Protein AF-A0A3R6IK59-F1 (afdb_monomer_lite)

InterPro domains:
  IPR004291 Transposase IS66, central domain [PF03050] (5-78)
  IPR052344 Transposase-related protein [PTHR33678] (4-98)

Radius of gyration: 20.1 Å; chains: 1; bounding box: 45×28×57 Å

Structure (mmCIF, N/CA/C/O backbone):
data_AF-A0A3R6IK59-F1
#
_entry.id   AF-A0A3R6IK59-F1
#
loop_
_atom_site.group_PDB
_atom_site.id
_atom_site.type_symbol
_atom_site.label_atom_id
_atom_site.label_alt_id
_atom_site.label_comp_id
_atom_site.label_asym_id
_atom_site.label_entity_id
_atom_site.label_seq_id
_atom_site.pdbx_PDB_ins_code
_atom_site.Cartn_x
_atom_site.Cartn_y
_atom_site.Cartn_z
_atom_site.occupancy
_atom_site.B_iso_or_equiv
_atom_site.auth_seq_id
_atom_site.auth_comp_id
_atom_site.auth_asym_id
_atom_site.auth_atom_id
_atom_site.pdbx_PDB_model_num
ATOM 1 N N . MET A 1 1 ? -19.234 -12.867 8.651 1.00 76.81 1 MET A N 1
ATOM 2 C CA . MET A 1 1 ? -17.757 -12.888 8.514 1.00 76.81 1 MET A CA 1
ATOM 3 C C . MET A 1 1 ? -17.139 -11.502 8.691 1.00 76.81 1 MET A C 1
ATOM 5 O O . MET A 1 1 ? -16.509 -11.296 9.715 1.00 76.81 1 MET A O 1
ATOM 9 N N . LEU A 1 2 ? -17.306 -10.539 7.766 1.00 85.44 2 LEU A N 1
ATOM 10 C CA . LEU A 1 2 ? -16.781 -9.169 7.973 1.00 85.44 2 LEU A CA 1
ATOM 11 C C . LEU A 1 2 ? -17.518 -8.399 9.074 1.00 85.44 2 LEU A C 1
ATOM 13 O O . LEU A 1 2 ? -16.908 -7.594 9.772 1.00 85.44 2 LEU A O 1
ATOM 17 N N . GLN A 1 3 ? -18.814 -8.662 9.242 1.00 88.75 3 GLN A N 1
ATOM 18 C CA . GLN A 1 3 ? -19.595 -8.096 10.341 1.00 88.75 3 GLN A CA 1
ATOM 19 C C . GLN A 1 3 ? -19.096 -8.621 11.694 1.00 88.75 3 GLN A C 1
ATOM 21 O O . GLN A 1 3 ? -18.835 -7.841 12.598 1.00 88.75 3 GLN A O 1
ATOM 26 N N . ASP A 1 4 ? -18.856 -9.930 11.787 1.00 92.81 4 ASP A N 1
ATOM 27 C CA . ASP A 1 4 ? -18.339 -10.598 12.988 1.00 92.81 4 ASP A CA 1
ATOM 28 C C . ASP A 1 4 ? -16.932 -10.086 13.361 1.00 92.81 4 ASP A C 1
ATOM 30 O O . ASP A 1 4 ? -16.552 -10.069 14.531 1.00 92.81 4 ASP A O 1
ATOM 34 N N . LEU A 1 5 ? -16.137 -9.679 12.361 1.00 90.81 5 LEU A N 1
ATOM 35 C CA . LEU A 1 5 ? -14.845 -9.028 12.578 1.00 90.81 5 LEU A CA 1
ATOM 36 C C . LEU A 1 5 ? -15.023 -7.626 13.171 1.00 90.81 5 LEU A C 1
ATOM 38 O O . LEU A 1 5 ? -14.333 -7.297 14.132 1.00 90.81 5 LEU A O 1
ATOM 42 N N . LEU A 1 6 ? -15.931 -6.820 12.611 1.00 93.56 6 LEU A N 1
ATOM 43 C CA . LEU A 1 6 ? -16.219 -5.476 13.114 1.00 93.56 6 LEU A CA 1
ATOM 44 C C . LEU A 1 6 ? -16.685 -5.524 14.567 1.00 93.56 6 LEU A C 1
ATOM 46 O O . LEU A 1 6 ? -16.130 -4.828 15.409 1.00 93.56 6 LEU A O 1
ATOM 50 N N . GLU A 1 7 ? -17.633 -6.412 14.858 1.00 94.38 7 GLU A N 1
ATOM 51 C CA . GLU A 1 7 ? -18.193 -6.597 16.195 1.00 94.38 7 GLU A CA 1
ATOM 52 C C . GLU A 1 7 ? -17.097 -6.928 17.220 1.00 94.38 7 GLU A C 1
ATOM 54 O O . GLU A 1 7 ? -17.008 -6.294 18.270 1.00 94.38 7 GLU A O 1
ATOM 59 N N . LYS A 1 8 ? -16.176 -7.840 16.880 1.00 93.88 8 LYS A N 1
ATOM 60 C CA . LYS A 1 8 ? -15.018 -8.151 17.735 1.00 93.88 8 LYS A CA 1
ATOM 61 C C . LYS A 1 8 ? -14.065 -6.973 17.915 1.00 93.88 8 LYS A C 1
ATOM 63 O O . LYS A 1 8 ? -13.504 -6.803 18.996 1.00 93.88 8 LYS A O 1
ATOM 68 N N . LEU A 1 9 ? -13.822 -6.179 16.874 1.00 93.50 9 LEU A N 1
ATOM 69 C CA . LEU A 1 9 ? -12.944 -5.010 16.977 1.00 93.50 9 LEU A CA 1
ATOM 70 C C . LEU A 1 9 ? -13.564 -3.924 17.869 1.00 93.50 9 LEU A C 1
ATOM 72 O O . LEU A 1 9 ? -12.859 -3.344 18.696 1.00 93.50 9 LEU A O 1
ATOM 76 N N . GLU A 1 10 ? -14.871 -3.689 17.759 1.00 93.69 10 GLU A N 1
ATOM 77 C CA . GLU A 1 10 ? -15.618 -2.757 18.612 1.00 93.69 10 GLU A CA 1
ATOM 78 C C . GLU A 1 10 ? -15.675 -3.231 20.071 1.00 93.69 10 GLU A C 1
ATOM 80 O O . GLU A 1 10 ? -15.487 -2.430 20.994 1.00 93.69 10 GLU A O 1
ATOM 85 N N . GLU A 1 11 ? -15.845 -4.539 20.293 1.00 93.88 11 GLU A N 1
ATOM 86 C CA . GLU A 1 11 ? -15.780 -5.158 21.619 1.00 93.88 11 GLU A CA 1
ATOM 87 C C . GLU A 1 11 ? -14.413 -4.908 22.271 1.00 93.88 11 GLU A C 1
ATOM 89 O O . GLU A 1 11 ? -14.333 -4.414 23.399 1.00 93.88 11 GLU A O 1
ATOM 94 N N . ILE A 1 12 ? -13.321 -5.186 21.548 1.00 91.31 12 ILE A N 1
ATOM 95 C CA . ILE A 1 12 ? -11.961 -4.975 22.060 1.00 91.31 12 ILE A CA 1
ATOM 96 C C . ILE A 1 12 ? -11.673 -3.481 22.250 1.00 91.31 12 ILE A C 1
ATOM 98 O O . ILE A 1 12 ? -10.962 -3.119 23.183 1.00 91.31 12 ILE A O 1
ATOM 102 N N . SER A 1 13 ? -12.229 -2.596 21.422 1.00 89.31 13 SER A N 1
ATOM 103 C CA . SER A 1 13 ? -12.075 -1.145 21.590 1.00 89.31 13 SER A CA 1
ATOM 104 C C . SER A 1 13 ? -12.799 -0.615 22.837 1.00 89.31 13 SER A C 1
ATOM 106 O O . SER A 1 13 ? -12.299 0.289 23.505 1.00 89.31 13 SER A O 1
ATOM 108 N N . SER A 1 14 ? -13.935 -1.217 23.198 1.00 88.69 14 SER A N 1
ATOM 109 C CA . SER A 1 14 ? -14.777 -0.813 24.337 1.00 88.69 14 SER A CA 1
ATOM 110 C C . SER A 1 14 ? -14.273 -1.311 25.700 1.00 88.69 14 SER A C 1
ATOM 112 O O . SER A 1 14 ? -14.811 -0.951 26.754 1.00 88.69 14 SER A O 1
ATOM 114 N N . ARG A 1 15 ? -13.230 -2.143 25.705 1.00 89.38 15 ARG A N 1
ATOM 115 C CA . ARG A 1 15 ? -12.596 -2.684 26.908 1.00 89.38 15 ARG A CA 1
ATOM 116 C C . ARG A 1 15 ? -11.913 -1.591 27.731 1.00 89.38 15 ARG A C 1
ATOM 118 O O . ARG A 1 15 ? -10.948 -0.965 27.303 1.00 89.38 15 ARG A O 1
ATOM 125 N N . LYS A 1 16 ? -12.380 -1.406 28.968 1.00 83.62 16 LYS A N 1
ATOM 126 C CA . LYS A 1 16 ? -11.866 -0.388 29.906 1.00 83.62 16 LYS A CA 1
ATOM 127 C C . LYS A 1 16 ? -10.498 -0.726 30.506 1.00 83.62 16 LYS A C 1
ATOM 129 O O . LYS A 1 16 ? -9.874 0.139 31.112 1.00 83.62 16 LYS A O 1
ATOM 134 N N . ASP A 1 17 ? -10.048 -1.970 30.372 1.00 88.94 17 ASP A N 1
ATOM 135 C CA . ASP A 1 17 ? -8.755 -2.446 30.867 1.00 88.94 17 ASP A CA 1
ATOM 136 C C . ASP A 1 17 ? -7.593 -2.151 29.904 1.00 88.94 17 ASP A C 1
ATOM 138 O O . ASP A 1 17 ? -6.427 -2.289 30.278 1.00 88.94 17 ASP A O 1
ATOM 142 N N . LEU A 1 18 ? -7.885 -1.705 28.678 1.00 84.94 18 LEU A N 1
ATOM 143 C CA . LEU A 1 18 ? -6.867 -1.369 27.692 1.00 84.94 18 LEU A CA 1
ATOM 144 C C . LEU A 1 18 ? -6.450 0.095 27.798 1.00 84.94 18 LEU A C 1
ATOM 146 O O . LEU A 1 18 ? -7.221 1.025 27.575 1.00 84.94 18 LEU A O 1
ATOM 150 N N . LEU A 1 19 ? -5.164 0.299 28.077 1.00 85.75 19 LEU A N 1
ATOM 151 C CA . LEU A 1 19 ? -4.552 1.616 27.972 1.00 85.75 19 LEU A CA 1
ATOM 152 C C . LEU A 1 19 ? -4.565 2.064 26.497 1.00 85.75 19 LEU A C 1
ATOM 154 O O . LEU A 1 19 ? -4.163 1.277 25.632 1.00 85.75 19 LEU A O 1
ATOM 158 N N . PRO A 1 20 ? -4.906 3.331 26.190 1.00 78.12 20 PRO A N 1
ATOM 159 C CA . PRO A 1 20 ? -4.959 3.840 24.812 1.00 78.12 20 PRO A CA 1
ATOM 160 C C . PRO A 1 20 ? -3.642 3.710 24.033 1.00 78.12 20 PRO A C 1
ATOM 162 O O . PRO A 1 20 ? -3.635 3.647 22.809 1.00 78.12 20 PRO A O 1
ATOM 165 N N . LYS A 1 21 ? -2.507 3.668 24.740 1.00 85.50 21 LYS A N 1
ATOM 166 C CA . LYS A 1 21 ? -1.167 3.495 24.155 1.00 85.50 21 LYS A CA 1
ATOM 167 C C . LYS A 1 21 ? -0.688 2.040 24.125 1.00 85.50 21 LYS A C 1
ATOM 169 O O . LYS A 1 21 ? 0.469 1.798 23.795 1.00 85.50 21 LYS A O 1
ATOM 174 N N . SER A 1 22 ? -1.528 1.081 24.507 1.00 92.06 22 SER A N 1
ATOM 175 C CA . SER A 1 22 ? -1.184 -0.333 24.367 1.00 92.06 22 SER A CA 1
ATOM 176 C C . SER A 1 22 ? -1.093 -0.711 22.888 1.00 92.06 22 S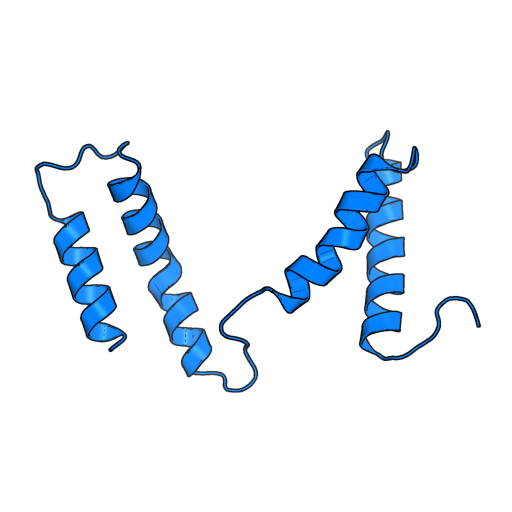ER A C 1
ATOM 178 O O . SER A 1 22 ? -1.806 -0.165 22.045 1.00 92.06 22 SER A O 1
ATOM 180 N N . THR A 1 23 ? -0.224 -1.670 22.572 1.00 92.81 23 THR A N 1
ATOM 181 C CA . THR A 1 23 ? -0.058 -2.189 21.207 1.00 92.81 23 THR A CA 1
ATOM 182 C C . THR A 1 23 ? -1.368 -2.741 20.649 1.00 92.81 23 THR A C 1
ATOM 184 O O . THR A 1 23 ? -1.678 -2.518 19.483 1.00 92.81 23 THR A O 1
ATOM 187 N N . LEU A 1 24 ? -2.173 -3.402 21.491 1.00 92.06 24 LEU A N 1
ATOM 188 C CA . LEU A 1 24 ? -3.478 -3.925 21.098 1.00 92.06 24 LEU A CA 1
ATOM 189 C C . LEU A 1 24 ? -4.477 -2.803 20.786 1.00 92.06 24 LEU A C 1
ATOM 191 O O . LEU A 1 24 ? -5.123 -2.858 19.745 1.00 92.06 24 LEU A O 1
ATOM 195 N N . ALA A 1 25 ? -4.578 -1.773 21.635 1.00 91.12 25 ALA A N 1
ATOM 196 C CA . ALA A 1 25 ? -5.477 -0.644 21.381 1.00 91.12 25 ALA A CA 1
ATOM 197 C C . ALA A 1 25 ? -5.111 0.098 20.085 1.00 91.12 25 ALA A C 1
ATOM 199 O O . ALA A 1 25 ? -5.994 0.465 19.315 1.00 91.12 25 ALA A O 1
ATOM 200 N N . GLN A 1 26 ? -3.813 0.261 19.807 1.00 93.00 26 GLN A N 1
ATOM 201 C CA . GLN A 1 26 ? -3.337 0.852 18.554 1.00 93.00 26 GLN A CA 1
ATOM 202 C C . GLN A 1 26 ? -3.672 -0.018 17.339 1.00 93.00 26 GLN A C 1
ATOM 204 O O . GLN A 1 26 ? -4.158 0.504 16.339 1.00 93.00 26 GLN A O 1
ATOM 209 N N . ALA A 1 27 ? -3.452 -1.333 17.425 1.00 93.38 27 ALA A N 1
ATOM 210 C CA . ALA A 1 27 ? -3.761 -2.260 16.339 1.00 93.38 27 ALA A CA 1
ATOM 211 C C . ALA A 1 27 ? -5.266 -2.310 16.032 1.00 93.38 27 ALA A C 1
ATOM 213 O O . ALA A 1 27 ? -5.657 -2.278 14.868 1.00 93.38 27 ALA A O 1
ATOM 214 N N . VAL A 1 28 ? -6.111 -2.336 17.066 1.00 94.00 28 VAL A N 1
ATOM 215 C CA . VAL A 1 28 ? -7.574 -2.314 16.919 1.00 94.00 28 VAL A CA 1
ATOM 216 C C . VAL A 1 28 ? -8.046 -0.982 16.355 1.00 94.00 28 VAL A C 1
ATOM 218 O O . VAL A 1 28 ? -8.832 -0.972 15.414 1.00 94.00 28 VAL A O 1
ATOM 221 N N . GLY A 1 29 ? -7.531 0.139 16.868 1.00 93.38 29 GLY A N 1
ATOM 222 C CA . GLY A 1 29 ? -7.847 1.461 16.328 1.00 93.38 29 GLY A CA 1
ATOM 223 C C . GLY A 1 29 ? -7.457 1.593 14.854 1.00 93.38 29 GLY A C 1
ATOM 224 O O . GLY A 1 29 ? -8.232 2.108 14.056 1.00 93.38 29 GLY A O 1
ATOM 225 N N . TYR A 1 30 ? -6.292 1.066 14.472 1.00 93.69 30 TYR A N 1
ATOM 226 C CA . TYR A 1 30 ? -5.868 1.011 13.075 1.00 93.69 30 TYR A CA 1
ATOM 227 C C . TYR A 1 30 ? -6.817 0.157 12.219 1.00 93.69 30 TYR A C 1
ATOM 229 O O . TYR A 1 30 ? -7.295 0.625 11.191 1.00 93.69 30 TYR A O 1
ATOM 237 N N . ALA A 1 31 ? -7.153 -1.055 12.668 1.00 93.44 31 ALA A N 1
ATOM 238 C CA . ALA A 1 31 ? -8.058 -1.946 11.943 1.00 93.44 31 ALA A CA 1
ATOM 239 C C . ALA A 1 31 ? -9.471 -1.356 11.770 1.00 93.44 31 ALA A C 1
ATOM 241 O O . ALA A 1 31 ? -10.066 -1.511 10.707 1.00 93.44 31 ALA A O 1
ATOM 242 N N . LEU A 1 32 ? -9.993 -0.657 12.785 1.00 94.69 32 LEU A N 1
ATOM 243 C CA . LEU A 1 32 ? -11.284 0.036 12.713 1.00 94.69 32 LEU A CA 1
ATOM 244 C C . LEU A 1 32 ? -11.260 1.183 11.696 1.00 94.69 32 LEU A C 1
ATOM 246 O O . LEU A 1 32 ? -12.191 1.313 10.905 1.00 94.69 32 LEU A O 1
ATOM 250 N N . ASN A 1 33 ? -10.186 1.978 11.671 1.00 95.12 33 ASN A N 1
ATOM 251 C CA . ASN A 1 33 ? -10.031 3.060 10.695 1.00 95.12 33 ASN A CA 1
ATOM 252 C C . ASN A 1 33 ? -9.986 2.535 9.248 1.00 95.12 33 ASN A C 1
ATOM 254 O O . ASN A 1 33 ? -10.530 3.168 8.346 1.00 95.12 33 ASN A O 1
ATOM 258 N N . GLU A 1 34 ? -9.382 1.364 9.034 1.00 92.56 34 GLU A N 1
ATOM 259 C CA . GLU A 1 34 ? -9.250 0.726 7.716 1.00 92.56 34 GLU A CA 1
ATOM 260 C C . GLU A 1 34 ? -10.437 -0.177 7.337 1.00 92.56 34 GLU A C 1
ATOM 262 O O . GLU A 1 34 ? -10.472 -0.730 6.237 1.00 92.56 34 GLU A O 1
ATOM 267 N N . TYR A 1 35 ? -11.446 -0.334 8.201 1.00 92.81 35 TYR A N 1
ATOM 268 C CA . TYR A 1 35 ? -12.542 -1.284 7.975 1.00 92.81 35 TYR A CA 1
ATOM 269 C C . TYR A 1 35 ? -13.282 -1.054 6.647 1.00 92.81 35 TYR A C 1
ATOM 271 O O . TYR A 1 35 ? -13.620 -2.006 5.940 1.00 92.81 35 TYR A O 1
ATOM 279 N N . ASN A 1 36 ? -13.485 0.212 6.269 1.00 90.19 36 ASN A N 1
ATOM 280 C CA . ASN A 1 36 ? -14.107 0.561 4.991 1.00 90.19 36 ASN A CA 1
ATOM 281 C C . ASN A 1 36 ? -13.259 0.100 3.798 1.00 90.19 36 ASN A C 1
ATOM 283 O O . ASN A 1 36 ? -13.805 -0.481 2.862 1.00 90.19 36 ASN A O 1
ATOM 287 N N . ALA A 1 37 ? -11.935 0.283 3.861 1.00 88.06 37 ALA A N 1
ATOM 288 C CA . ALA A 1 37 ? -11.018 -0.174 2.821 1.00 88.06 37 ALA A CA 1
ATOM 289 C C . ALA A 1 37 ? -11.031 -1.705 2.702 1.00 88.06 37 ALA A C 1
ATOM 291 O O . ALA A 1 37 ? -11.082 -2.237 1.595 1.00 88.06 37 ALA A O 1
ATOM 292 N N . ILE A 1 38 ? -11.079 -2.421 3.832 1.00 88.31 38 ILE A N 1
ATOM 293 C CA . ILE A 1 38 ? -11.215 -3.886 3.852 1.00 88.31 38 ILE A CA 1
ATOM 294 C C . ILE A 1 38 ? -12.522 -4.319 3.176 1.00 88.31 38 ILE A C 1
ATOM 296 O O . ILE A 1 38 ? -12.523 -5.247 2.368 1.00 88.31 38 ILE A O 1
ATOM 300 N N . CYS A 1 39 ? -13.636 -3.644 3.468 1.00 89.69 39 CYS A N 1
ATOM 301 C CA . CYS A 1 39 ? -14.920 -3.935 2.831 1.00 89.69 39 CYS A CA 1
ATO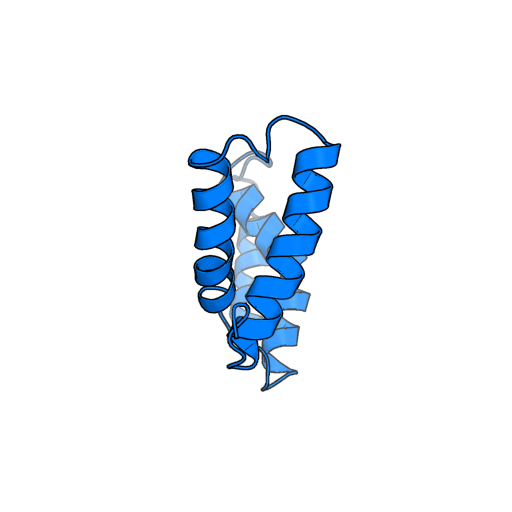M 302 C C . CYS A 1 39 ? -14.890 -3.672 1.319 1.00 89.69 39 CYS A C 1
ATOM 304 O O . CYS A 1 39 ? -15.492 -4.430 0.555 1.00 89.69 39 CYS A O 1
ATOM 306 N N . ASP A 1 40 ? -14.192 -2.625 0.877 1.00 87.88 40 ASP A N 1
ATOM 307 C CA . ASP A 1 40 ? -14.084 -2.254 -0.535 1.00 87.88 40 ASP A CA 1
ATOM 308 C C . ASP A 1 40 ? -13.352 -3.306 -1.378 1.00 87.88 40 ASP A C 1
ATOM 310 O O . ASP A 1 40 ? -13.707 -3.483 -2.546 1.00 87.88 40 ASP A O 1
ATOM 314 N N . ILE A 1 41 ? -12.425 -4.075 -0.791 1.00 86.12 41 ILE A N 1
ATOM 315 C CA . ILE A 1 41 ? -11.759 -5.197 -1.480 1.00 86.12 41 ILE A CA 1
ATOM 316 C C . ILE A 1 41 ? -12.794 -6.195 -2.011 1.00 86.12 41 ILE A C 1
ATOM 318 O O . ILE A 1 41 ? -12.696 -6.667 -3.138 1.00 86.12 41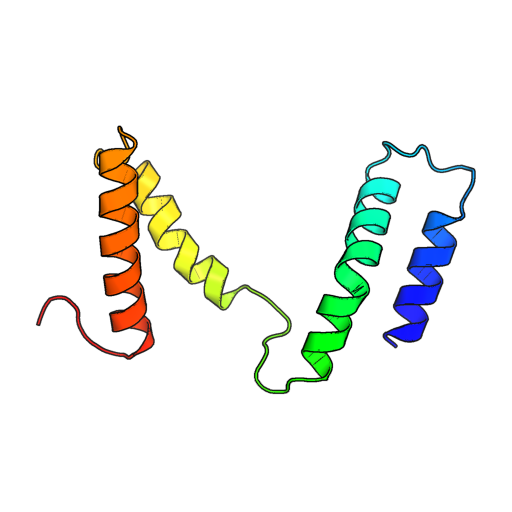 ILE A O 1
ATOM 322 N N . PHE A 1 42 ? -13.841 -6.478 -1.237 1.00 87.19 42 PHE A N 1
ATOM 323 C CA . PHE A 1 42 ? -14.880 -7.428 -1.641 1.00 87.19 42 PHE A CA 1
ATOM 324 C C . PHE A 1 42 ? -15.929 -6.820 -2.576 1.00 87.19 42 PHE A C 1
ATOM 326 O O . PHE A 1 42 ? -16.689 -7.557 -3.202 1.00 87.19 42 PHE A O 1
ATOM 333 N N . LYS A 1 43 ? -15.972 -5.488 -2.710 1.00 88.00 43 LYS A N 1
ATOM 334 C CA . LYS A 1 43 ? -16.820 -4.809 -3.705 1.00 88.00 43 LYS A CA 1
ATOM 335 C C . LYS A 1 43 ? -16.211 -4.864 -5.106 1.00 88.00 43 LYS A C 1
ATOM 337 O O . LYS A 1 43 ? -16.934 -4.730 -6.091 1.00 88.00 43 LYS A O 1
ATOM 342 N N . ARG A 1 44 ? -14.890 -5.044 -5.200 1.00 80.25 44 ARG A N 1
ATOM 343 C CA . ARG A 1 44 ? -14.109 -4.977 -6.436 1.00 80.25 44 ARG A CA 1
ATOM 344 C C . ARG A 1 44 ? -13.324 -6.271 -6.656 1.00 80.25 44 ARG A C 1
ATOM 346 O O . ARG A 1 44 ? -12.270 -6.476 -6.070 1.00 80.25 44 ARG A O 1
ATOM 353 N N . GLY A 1 45 ? -13.818 -7.138 -7.542 1.00 79.62 45 GLY A N 1
ATOM 354 C CA . GLY A 1 45 ? -13.213 -8.455 -7.812 1.00 79.62 45 GLY A CA 1
ATOM 355 C C . GLY A 1 45 ? -11.834 -8.431 -8.490 1.00 79.62 45 GLY A C 1
ATOM 356 O O . GLY A 1 45 ? -11.233 -9.482 -8.682 1.00 79.62 45 GLY A O 1
ATOM 357 N N . ASP A 1 46 ? -11.335 -7.253 -8.862 1.00 83.38 46 ASP A N 1
ATOM 358 C CA . ASP A 1 46 ? -10.006 -7.019 -9.429 1.00 83.38 46 ASP A CA 1
ATOM 359 C C . ASP A 1 46 ? -8.945 -6.661 -8.371 1.00 83.38 46 ASP A C 1
ATOM 361 O O . ASP A 1 46 ? -7.770 -6.509 -8.705 1.00 83.38 46 ASP A O 1
ATOM 365 N N . THR A 1 47 ? -9.334 -6.532 -7.099 1.00 81.81 47 THR A N 1
ATOM 366 C CA . THR A 1 47 ? -8.421 -6.156 -6.012 1.00 81.81 47 THR A CA 1
ATOM 367 C C . THR A 1 47 ? -7.897 -7.400 -5.292 1.00 81.81 47 THR A C 1
ATOM 369 O O . THR A 1 47 ? -8.667 -8.257 -4.864 1.00 81.81 47 THR A O 1
ATOM 372 N N . ALA A 1 48 ? -6.575 -7.507 -5.142 1.00 83.38 48 ALA A N 1
ATOM 373 C CA . ALA A 1 48 ? -5.962 -8.572 -4.351 1.00 83.38 48 ALA A CA 1
ATOM 374 C C . ALA A 1 48 ? -6.203 -8.354 -2.844 1.00 83.38 48 ALA A C 1
ATOM 376 O O . ALA A 1 48 ? -6.210 -7.219 -2.371 1.00 83.38 48 ALA A O 1
ATOM 377 N N . LEU A 1 49 ? -6.365 -9.446 -2.087 1.00 85.62 49 LEU A N 1
ATOM 378 C CA . LEU A 1 49 ? -6.524 -9.406 -0.622 1.00 85.62 49 LEU A CA 1
ATOM 379 C C . LEU A 1 49 ? -5.234 -9.012 0.108 1.00 85.62 49 LEU A C 1
ATOM 381 O O . LEU A 1 49 ? -5.280 -8.552 1.245 1.00 85.62 49 LEU A O 1
ATOM 385 N N . ASP A 1 50 ? -4.090 -9.222 -0.536 1.00 86.81 50 ASP A N 1
ATOM 386 C CA . ASP A 1 50 ? -2.772 -8.929 -0.005 1.00 86.81 50 ASP A CA 1
ATOM 387 C C . ASP A 1 50 ? -1.987 -8.010 -0.946 1.00 86.81 50 ASP A C 1
ATOM 389 O O . ASP A 1 50 ? -2.269 -7.878 -2.138 1.00 86.81 50 ASP A O 1
ATOM 393 N N . ASN A 1 51 ? -0.962 -7.375 -0.393 1.00 88.56 51 ASN A N 1
ATOM 394 C CA . ASN A 1 51 ? -0.069 -6.479 -1.110 1.00 88.56 51 ASN A CA 1
ATOM 395 C C . ASN A 1 51 ? 1.257 -7.161 -1.511 1.00 88.56 51 ASN A C 1
ATOM 397 O O . ASN A 1 51 ? 2.167 -6.462 -1.964 1.00 88.56 51 ASN A O 1
ATOM 401 N N . ASN A 1 52 ? 1.394 -8.494 -1.397 1.00 90.75 52 ASN A N 1
ATOM 402 C CA . ASN A 1 52 ? 2.679 -9.192 -1.573 1.00 90.75 52 ASN A CA 1
ATOM 403 C C . ASN A 1 52 ? 3.302 -8.913 -2.942 1.00 90.75 52 ASN A C 1
ATOM 405 O O . ASN A 1 52 ? 4.522 -8.791 -3.077 1.00 90.75 52 ASN A O 1
ATOM 409 N N . TYR A 1 53 ? 2.463 -8.811 -3.975 1.00 89.12 53 TYR A N 1
ATOM 410 C CA . TYR A 1 53 ? 2.902 -8.483 -5.326 1.00 89.12 53 TYR A CA 1
ATOM 411 C C . TYR A 1 53 ? 3.631 -7.133 -5.375 1.00 89.12 53 TYR A C 1
ATOM 413 O O . TYR A 1 53 ? 4.744 -7.034 -5.901 1.00 89.12 53 TYR A O 1
ATOM 421 N N . ILE A 1 54 ? 3.036 -6.108 -4.763 1.00 89.06 54 ILE A N 1
ATOM 422 C CA . ILE A 1 54 ? 3.595 -4.757 -4.693 1.00 89.06 54 ILE A CA 1
ATOM 423 C C . ILE A 1 54 ? 4.814 -4.718 -3.770 1.00 89.06 54 ILE A C 1
ATOM 425 O O . ILE A 1 54 ? 5.822 -4.109 -4.127 1.00 89.06 54 ILE A O 1
ATOM 429 N N . GLU A 1 55 ? 4.793 -5.410 -2.630 1.00 91.94 55 GLU A N 1
ATOM 430 C CA . GLU A 1 55 ? 5.948 -5.487 -1.726 1.00 91.94 55 GLU A CA 1
ATOM 431 C C . GLU A 1 55 ? 7.164 -6.136 -2.397 1.00 91.94 55 GLU A C 1
ATOM 433 O O . GLU A 1 55 ? 8.296 -5.653 -2.278 1.00 91.94 55 GLU A O 1
ATOM 438 N N . ARG A 1 56 ? 6.939 -7.192 -3.188 1.00 91.56 56 ARG A N 1
ATOM 439 C CA . ARG A 1 56 ? 7.990 -7.841 -3.980 1.00 91.56 56 ARG A CA 1
ATOM 440 C C . ARG A 1 56 ? 8.603 -6.885 -5.002 1.00 91.56 56 ARG A C 1
ATOM 442 O O . ARG A 1 56 ? 9.810 -6.945 -5.236 1.00 91.56 56 ARG A O 1
ATOM 449 N N . ILE A 1 57 ? 7.803 -6.001 -5.593 1.00 90.62 57 ILE A N 1
ATOM 450 C CA . ILE A 1 57 ? 8.280 -4.947 -6.494 1.00 90.62 57 ILE A CA 1
ATOM 451 C C . ILE A 1 57 ? 9.047 -3.870 -5.711 1.00 90.62 57 ILE A C 1
ATOM 453 O O . ILE A 1 57 ? 10.146 -3.479 -6.108 1.00 90.62 57 ILE A O 1
ATOM 457 N N . GLN A 1 58 ? 8.538 -3.438 -4.558 1.00 90.38 58 GLN A N 1
ATOM 458 C CA . GLN A 1 58 ? 9.206 -2.444 -3.713 1.00 90.38 58 GLN A CA 1
ATOM 459 C C . GLN A 1 58 ? 10.556 -2.915 -3.163 1.00 90.38 58 GLN A C 1
ATOM 461 O O . GLN A 1 58 ? 11.466 -2.113 -2.920 1.00 90.38 58 GLN A O 1
ATOM 466 N N . ARG A 1 59 ? 10.748 -4.230 -3.030 1.00 90.62 59 ARG A N 1
ATOM 467 C CA . ARG A 1 59 ? 12.038 -4.806 -2.644 1.00 90.62 59 ARG A CA 1
ATOM 468 C C . ARG A 1 59 ? 13.181 -4.349 -3.558 1.00 90.62 59 ARG A C 1
ATOM 470 O O . ARG A 1 59 ? 14.280 -4.123 -3.057 1.00 90.62 59 ARG A O 1
ATOM 477 N N . TYR A 1 60 ? 12.942 -4.164 -4.859 1.00 86.69 60 TYR A N 1
ATOM 478 C CA . TYR A 1 60 ? 13.973 -3.695 -5.796 1.00 86.69 60 TYR A CA 1
ATOM 479 C C . TYR A 1 60 ? 14.434 -2.270 -5.481 1.00 86.69 60 TYR A C 1
ATOM 481 O O . TYR A 1 60 ? 15.636 -2.011 -5.434 1.00 86.69 60 TYR A O 1
ATOM 489 N N . ILE A 1 61 ? 13.497 -1.369 -5.184 1.00 88.44 61 ILE A N 1
ATOM 490 C CA . ILE A 1 61 ? 13.802 0.017 -4.803 1.00 88.44 61 ILE A CA 1
ATOM 491 C C . ILE A 1 61 ? 14.544 0.037 -3.464 1.00 88.44 61 ILE A C 1
ATOM 493 O O . ILE A 1 61 ? 15.568 0.704 -3.329 1.00 88.44 61 ILE A O 1
ATOM 497 N N . SER A 1 62 ? 14.080 -0.751 -2.490 1.00 89.94 62 SER A N 1
ATOM 498 C CA . SER A 1 62 ? 14.725 -0.860 -1.175 1.00 89.94 62 SER A CA 1
ATOM 499 C C . SER A 1 62 ? 16.171 -1.359 -1.272 1.00 89.94 62 SER A C 1
ATOM 501 O O . SER A 1 62 ? 17.060 -0.810 -0.618 1.00 89.94 62 SER A O 1
ATOM 503 N N . LEU A 1 63 ? 16.426 -2.368 -2.113 1.00 89.56 63 LEU A N 1
ATOM 504 C CA . LEU A 1 63 ? 17.774 -2.869 -2.385 1.00 89.56 63 LEU A CA 1
ATOM 505 C C . LEU A 1 63 ? 18.623 -1.834 -3.124 1.00 89.56 63 LEU A C 1
ATOM 507 O O . LEU A 1 63 ? 19.770 -1.606 -2.744 1.00 89.56 63 LEU A O 1
ATOM 511 N N . SER A 1 64 ? 18.066 -1.169 -4.136 1.00 86.69 64 SER A N 1
ATOM 512 C CA . SER A 1 64 ? 18.789 -0.136 -4.872 1.00 86.69 64 SER A CA 1
ATOM 513 C C . SER A 1 64 ? 19.181 1.037 -3.989 1.00 86.69 64 SER A C 1
ATOM 515 O O . SER A 1 64 ? 20.281 1.548 -4.151 1.00 86.69 64 SER A O 1
ATOM 517 N N . ARG A 1 65 ? 18.320 1.450 -3.055 1.00 87.19 65 ARG A N 1
ATOM 518 C CA . ARG A 1 65 ? 18.628 2.522 -2.105 1.00 87.19 65 ARG A CA 1
ATOM 519 C C . ARG A 1 65 ? 19.832 2.180 -1.232 1.00 87.19 65 ARG A C 1
ATOM 521 O O . ARG A 1 65 ? 20.612 3.061 -0.901 1.00 87.19 65 ARG A O 1
ATOM 528 N N . ARG A 1 66 ? 19.985 0.906 -0.864 1.00 87.00 66 ARG A N 1
ATOM 529 C CA . ARG A 1 66 ? 21.121 0.426 -0.067 1.00 87.00 66 ARG A CA 1
ATOM 530 C C . ARG A 1 66 ? 22.397 0.252 -0.897 1.00 87.00 66 ARG A C 1
ATOM 532 O O . ARG A 1 66 ? 23.479 0.505 -0.386 1.00 87.00 66 ARG A O 1
ATOM 539 N N . ASN A 1 67 ? 22.271 -0.198 -2.143 1.00 85.94 67 ASN A N 1
ATOM 540 C CA . ASN A 1 67 ? 23.404 -0.600 -2.984 1.00 85.94 67 ASN A CA 1
ATOM 541 C C . ASN A 1 67 ? 23.861 0.487 -3.969 1.00 85.94 67 ASN A C 1
ATOM 543 O O . ASN A 1 67 ? 24.733 0.233 -4.797 1.00 85.94 67 ASN A O 1
ATOM 547 N N . SER A 1 68 ? 23.262 1.676 -3.926 1.00 80.06 68 SER A N 1
ATOM 548 C CA . SER A 1 68 ? 23.551 2.755 -4.862 1.00 80.06 68 SER A CA 1
ATOM 549 C C . SER A 1 68 ? 23.758 4.086 -4.155 1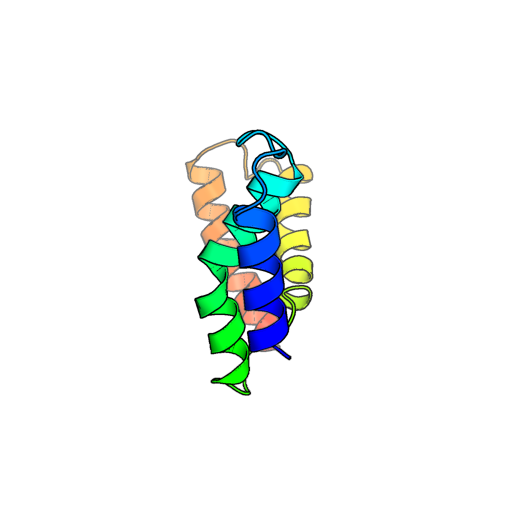.00 80.06 68 SER A C 1
ATOM 551 O O . SER A 1 68 ? 23.001 4.458 -3.263 1.00 80.06 68 SER A O 1
ATOM 553 N N . MET A 1 69 ? 24.729 4.854 -4.647 1.00 80.75 69 MET A N 1
ATOM 554 C CA . MET A 1 69 ? 24.987 6.228 -4.213 1.00 80.75 69 MET A CA 1
ATOM 555 C C . MET A 1 69 ? 23.996 7.242 -4.819 1.00 80.75 69 MET A C 1
ATOM 557 O O . MET A 1 69 ? 24.018 8.412 -4.447 1.00 80.75 69 MET A O 1
ATOM 561 N N . PHE A 1 70 ? 23.101 6.822 -5.728 1.00 74.94 70 PHE A N 1
ATOM 562 C CA . PHE A 1 70 ? 22.150 7.718 -6.407 1.00 74.94 70 PHE A CA 1
ATOM 563 C C . PHE A 1 70 ? 21.070 8.309 -5.482 1.00 74.94 70 PHE A C 1
ATOM 565 O O . PHE A 1 70 ? 20.402 9.265 -5.864 1.00 74.94 70 PHE A O 1
ATOM 572 N N . PHE A 1 71 ? 20.917 7.793 -4.258 1.00 80.94 71 PHE A N 1
ATOM 573 C CA . PHE A 1 71 ? 19.917 8.250 -3.281 1.00 80.94 71 PHE A CA 1
ATOM 574 C C . PHE A 1 71 ? 20.486 9.200 -2.211 1.00 80.94 71 PHE A C 1
ATOM 576 O O . PHE A 1 71 ? 19.849 9.416 -1.184 1.00 80.94 71 PHE A O 1
ATOM 583 N N . GLY A 1 72 ? 21.685 9.757 -2.425 1.00 83.00 72 GLY A N 1
ATOM 584 C CA . GLY A 1 72 ? 22.371 10.613 -1.448 1.00 83.00 72 GLY A CA 1
ATOM 585 C C . GLY A 1 72 ? 21.843 12.050 -1.326 1.00 83.00 72 GLY A C 1
ATOM 586 O O . GLY A 1 72 ? 22.215 12.747 -0.388 1.00 83.00 72 GLY A O 1
ATOM 587 N N . SER A 1 73 ? 20.984 12.505 -2.243 1.00 90.00 73 SER A N 1
ATOM 588 C CA . SER A 1 73 ? 20.350 13.830 -2.194 1.00 90.00 73 SER A CA 1
ATOM 589 C C . SER A 1 73 ? 18.864 13.751 -2.542 1.00 90.00 73 SER A C 1
ATOM 591 O O . SER A 1 73 ? 18.404 12.775 -3.140 1.00 90.00 73 SER A O 1
ATOM 593 N N . HIS A 1 74 ? 18.106 14.795 -2.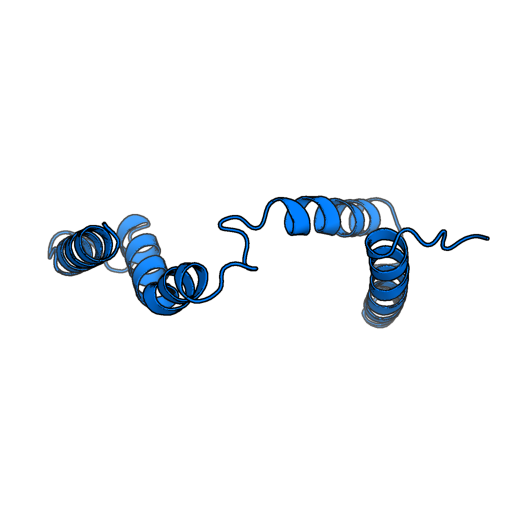198 1.00 90.75 74 HIS A N 1
ATOM 594 C CA . HIS A 1 74 ? 16.689 14.887 -2.559 1.00 90.75 74 HIS A CA 1
ATOM 595 C C . HIS A 1 74 ? 16.482 14.849 -4.083 1.00 90.75 74 HIS A C 1
ATOM 597 O O . HIS A 1 74 ? 15.599 14.150 -4.576 1.00 90.75 74 HIS A O 1
ATOM 603 N N . GLU A 1 75 ? 17.345 15.526 -4.847 1.00 92.25 75 GLU A N 1
ATOM 604 C CA . GLU A 1 75 ? 17.287 15.507 -6.313 1.00 92.25 75 GLU A CA 1
ATOM 605 C C . GLU A 1 75 ? 17.621 14.121 -6.875 1.00 92.25 75 GLU A C 1
ATOM 607 O O . GLU A 1 75 ? 16.967 13.663 -7.813 1.00 92.25 75 GLU A O 1
ATOM 612 N N . GLY A 1 76 ? 18.598 13.425 -6.283 1.00 89.44 76 GLY A N 1
ATOM 613 C CA . GLY A 1 76 ? 18.930 12.045 -6.632 1.00 89.44 76 GLY A CA 1
ATOM 614 C C . GLY A 1 76 ? 17.760 11.093 -6.380 1.00 89.44 76 GLY A C 1
ATOM 615 O O . GLY A 1 76 ? 17.399 10.309 -7.258 1.00 89.44 76 GLY A O 1
ATOM 616 N N . ALA A 1 77 ? 17.090 11.233 -5.233 1.00 88.56 77 ALA A N 1
ATOM 617 C CA . ALA A 1 77 ? 15.889 10.469 -4.907 1.00 88.56 77 ALA A CA 1
ATOM 618 C C . ALA A 1 77 ? 14.734 10.745 -5.887 1.00 88.56 77 ALA A C 1
ATOM 620 O O . ALA A 1 77 ? 14.075 9.804 -6.325 1.00 88.56 77 ALA A O 1
ATOM 621 N N . SER A 1 78 ? 14.522 12.006 -6.279 1.00 91.31 78 SER A N 1
ATOM 622 C CA . SER A 1 78 ? 13.499 12.387 -7.264 1.00 91.31 78 SER A CA 1
ATOM 623 C C . SER A 1 78 ? 13.764 11.759 -8.639 1.00 91.31 78 SER A C 1
ATOM 625 O O . SER A 1 78 ? 12.888 11.118 -9.223 1.00 91.31 78 SER A O 1
ATOM 627 N N . ARG A 1 79 ? 15.010 11.828 -9.127 1.00 90.75 79 ARG A N 1
ATOM 628 C CA . ARG A 1 79 ? 15.416 11.176 -10.386 1.00 90.75 79 ARG A CA 1
ATOM 629 C C . ARG A 1 79 ? 15.261 9.659 -10.319 1.00 90.75 79 ARG A C 1
ATOM 631 O O . ARG A 1 79 ? 14.771 9.049 -11.267 1.00 90.75 79 ARG A O 1
ATOM 638 N N . ALA A 1 80 ? 15.641 9.052 -9.197 1.00 88.94 80 ALA A N 1
ATOM 639 C CA . ALA A 1 80 ? 15.474 7.623 -8.987 1.00 88.94 80 ALA A CA 1
ATOM 640 C C . ALA A 1 80 ? 13.992 7.218 -8.980 1.00 88.94 80 ALA A C 1
ATOM 642 O O . ALA A 1 80 ? 13.648 6.200 -9.573 1.00 88.94 80 ALA A O 1
ATOM 643 N N . ALA A 1 81 ? 13.106 8.017 -8.377 1.00 90.12 81 ALA A N 1
ATOM 644 C CA . ALA A 1 81 ? 11.668 7.760 -8.393 1.00 90.12 81 ALA A CA 1
ATOM 645 C C . ALA A 1 81 ? 11.106 7.739 -9.824 1.00 90.12 81 ALA A C 1
ATOM 647 O O . ALA A 1 81 ? 10.342 6.834 -10.162 1.00 90.12 81 ALA A O 1
ATOM 648 N N . ILE A 1 82 ? 11.535 8.669 -10.685 1.00 92.12 82 ILE A N 1
ATOM 649 C CA . ILE A 1 82 ? 11.153 8.694 -12.106 1.00 92.12 82 ILE A CA 1
ATOM 650 C C . ILE A 1 82 ? 11.662 7.436 -12.823 1.00 92.12 82 ILE A C 1
ATOM 652 O O . ILE A 1 82 ? 10.878 6.725 -13.452 1.00 92.12 82 ILE A O 1
ATOM 656 N N . LEU A 1 83 ? 12.955 7.124 -12.682 1.00 91.00 83 LEU A N 1
ATOM 657 C CA . LEU A 1 83 ? 13.575 5.965 -13.328 1.00 91.00 83 LEU A CA 1
ATOM 658 C C . LEU A 1 83 ? 12.896 4.650 -12.924 1.00 91.00 83 LEU A C 1
ATOM 660 O O . LEU A 1 83 ? 12.538 3.849 -13.785 1.00 91.00 83 LEU A O 1
ATOM 664 N N . TYR A 1 84 ? 12.689 4.434 -11.622 1.00 90.62 84 TYR A N 1
ATOM 665 C CA . TYR A 1 84 ? 12.054 3.218 -11.118 1.00 90.62 84 TYR A CA 1
ATOM 666 C C . TYR A 1 84 ? 10.584 3.124 -11.510 1.00 90.62 84 TYR A C 1
ATOM 668 O O . TYR A 1 84 ? 10.123 2.023 -11.797 1.00 90.62 84 TYR A O 1
ATOM 676 N N . SER A 1 85 ? 9.865 4.246 -11.586 1.00 91.88 85 SER A N 1
ATOM 677 C CA . SER A 1 85 ? 8.479 4.256 -12.070 1.00 91.88 85 SER A CA 1
ATOM 678 C C . SER A 1 85 ? 8.392 3.751 -13.509 1.00 91.88 85 SER A C 1
ATOM 680 O O . SER A 1 85 ? 7.561 2.893 -13.803 1.00 91.88 85 SER A O 1
ATOM 682 N N . ILE A 1 86 ? 9.288 4.209 -14.388 1.00 93.19 86 ILE A N 1
ATOM 683 C CA . ILE A 1 86 ? 9.358 3.751 -15.784 1.00 93.19 86 ILE A CA 1
ATOM 684 C C . ILE A 1 86 ? 9.777 2.279 -15.845 1.00 93.19 86 ILE A C 1
ATOM 686 O O . ILE A 1 86 ? 9.067 1.462 -16.424 1.00 93.19 86 ILE A O 1
ATOM 690 N N . ALA A 1 87 ? 10.885 1.916 -15.192 1.00 91.75 87 ALA A N 1
ATOM 691 C CA . ALA A 1 87 ? 11.434 0.562 -15.230 1.00 91.75 87 ALA A CA 1
ATOM 692 C C . ALA A 1 87 ? 10.443 -0.496 -14.717 1.00 91.75 87 ALA A C 1
ATOM 694 O O . ALA A 1 87 ? 10.273 -1.553 -15.327 1.00 91.75 87 ALA A O 1
ATOM 695 N N . ILE A 1 88 ? 9.769 -0.209 -13.598 1.00 91.81 88 ILE A N 1
ATOM 696 C CA . ILE A 1 88 ? 8.751 -1.094 -13.031 1.00 91.81 88 ILE A CA 1
ATOM 697 C C . ILE A 1 88 ? 7.542 -1.162 -13.963 1.00 91.81 88 ILE A C 1
ATOM 699 O O . ILE A 1 88 ? 7.060 -2.261 -14.215 1.00 91.81 88 ILE A O 1
ATOM 703 N N . SER A 1 89 ? 7.091 -0.039 -14.531 1.00 92.88 89 SER A N 1
ATOM 704 C CA . SER A 1 89 ? 5.965 -0.029 -15.476 1.00 92.88 89 SER A CA 1
ATOM 705 C C . SER A 1 89 ? 6.250 -0.865 -16.724 1.00 92.88 89 SER A C 1
ATOM 707 O O . SER A 1 89 ? 5.414 -1.684 -17.100 1.00 92.88 89 SER A O 1
ATOM 709 N N . CYS A 1 90 ? 7.434 -0.736 -17.330 1.00 93.50 90 CYS A N 1
ATOM 710 C CA . CYS A 1 90 ? 7.853 -1.579 -18.453 1.00 93.50 90 CYS A CA 1
ATOM 711 C C . CYS A 1 90 ? 7.805 -3.059 -18.066 1.00 93.50 90 CYS A C 1
ATOM 713 O O . CYS A 1 90 ? 7.160 -3.858 -18.742 1.00 93.50 90 CYS A O 1
ATOM 715 N N . ARG A 1 91 ? 8.382 -3.411 -16.911 1.00 90.12 91 ARG A N 1
ATOM 716 C CA . ARG A 1 91 ? 8.382 -4.789 -16.412 1.00 90.12 91 ARG A CA 1
ATOM 717 C C . ARG A 1 91 ? 6.974 -5.341 -16.173 1.00 90.12 91 ARG A C 1
ATOM 719 O O . ARG A 1 91 ? 6.725 -6.496 -16.503 1.00 90.12 91 ARG A O 1
ATOM 726 N N . LEU A 1 92 ? 6.069 -4.539 -15.611 1.00 90.31 92 LEU A N 1
ATOM 727 C CA . LEU A 1 92 ? 4.666 -4.911 -15.389 1.00 90.31 92 LEU A CA 1
ATOM 728 C C . LEU A 1 92 ? 3.926 -5.193 -16.703 1.00 90.31 92 LEU A C 1
ATOM 730 O O . LEU A 1 92 ? 3.030 -6.030 -16.725 1.00 90.31 92 LEU A O 1
ATOM 734 N N . ASN A 1 93 ? 4.331 -4.536 -17.791 1.00 92.94 93 ASN A N 1
ATOM 735 C CA . ASN A 1 93 ? 3.762 -4.708 -19.128 1.00 92.94 93 ASN A CA 1
ATOM 736 C C . ASN A 1 93 ? 4.539 -5.712 -20.002 1.00 92.94 93 ASN A C 1
ATOM 738 O O . ASN A 1 93 ? 4.247 -5.838 -21.186 1.00 92.94 93 ASN A O 1
ATOM 742 N N . GLY A 1 94 ? 5.535 -6.419 -19.453 1.00 93.12 94 GLY A N 1
ATOM 743 C CA . GLY A 1 94 ? 6.355 -7.365 -20.218 1.00 93.12 94 GLY A CA 1
ATOM 744 C C . GLY A 1 94 ? 7.289 -6.711 -21.245 1.00 93.12 94 GLY A C 1
ATOM 745 O O . GLY A 1 94 ? 7.742 -7.382 -22.165 1.00 93.12 94 GLY A O 1
ATOM 746 N N . ILE A 1 95 ? 7.579 -5.417 -21.092 1.00 94.31 95 ILE A N 1
ATOM 747 C CA . ILE A 1 95 ? 8.465 -4.644 -21.966 1.00 94.31 95 ILE A CA 1
ATOM 748 C C . ILE A 1 95 ? 9.877 -4.654 -21.375 1.00 94.31 95 ILE A C 1
ATOM 750 O O . ILE A 1 95 ? 10.073 -4.356 -20.191 1.00 94.31 95 ILE A O 1
ATOM 754 N N . ASN A 1 96 ? 10.867 -4.975 -22.205 1.00 89.06 96 ASN A N 1
ATOM 755 C CA . ASN A 1 96 ? 12.270 -4.843 -21.844 1.00 89.06 96 ASN A CA 1
ATOM 756 C C . ASN A 1 96 ? 12.671 -3.362 -21.876 1.00 89.06 96 ASN A C 1
ATOM 758 O O . ASN A 1 96 ? 12.426 -2.674 -22.856 1.00 89.06 96 ASN A O 1
ATOM 762 N N . LEU A 1 97 ? 13.260 -2.859 -20.791 1.00 82.62 97 LEU A N 1
ATOM 763 C CA . LEU A 1 97 ? 13.683 -1.457 -20.699 1.00 82.62 97 LEU A CA 1
ATOM 764 C C . LEU A 1 97 ? 14.928 -1.154 -21.550 1.00 82.62 97 LEU A C 1
ATOM 766 O O . LEU A 1 97 ? 15.179 0.004 -21.868 1.00 82.62 97 LEU A O 1
ATOM 770 N N . PHE A 1 98 ? 15.747 -2.171 -21.825 1.00 80.31 98 PHE A N 1
ATOM 771 C CA . PHE A 1 98 ? 17.076 -2.014 -22.422 1.00 80.31 98 PHE A CA 1
ATOM 772 C C . PHE A 1 98 ? 17.142 -2.388 -23.907 1.00 80.31 98 PHE A C 1
ATOM 774 O O . PHE A 1 98 ? 18.204 -2.229 -24.508 1.00 80.31 98 PHE A O 1
ATOM 781 N N . GLU A 1 99 ? 16.049 -2.903 -24.466 1.00 70.38 99 GLU A N 1
ATOM 782 C CA . GLU A 1 99 ? 15.861 -3.083 -25.913 1.00 70.38 99 GLU A CA 1
ATOM 783 C C . GLU A 1 99 ? 15.138 -1.869 -26.496 1.00 70.38 99 GLU A C 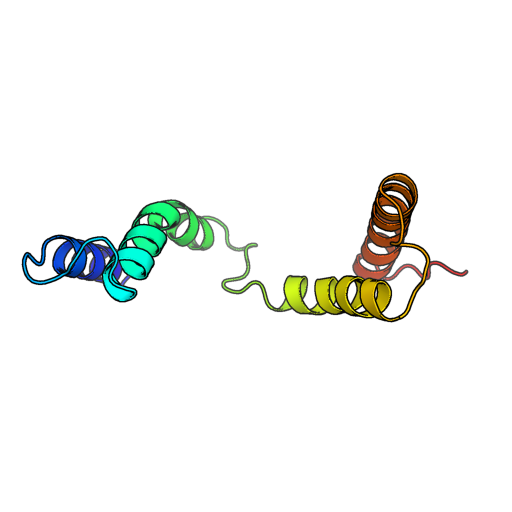1
ATOM 785 O O . GLU A 1 99 ? 15.509 -1.467 -27.620 1.00 70.38 99 GLU A O 1
#

Organism: NCBI:txid165179

Foldseek 3Di:
DLVVVLVVLVVQCPDPPDDCPDPSVVVSVVCNVCSVVQVVQVVDVVHDNDCVVVVVLVVVVVVCCVVDPLVVDPVSVVVVVVVSVVCVVCVVVVHDPVD

Secondary structure (DSSP, 8-state):
-HHHHHHHHHHHHT-TTS-TTSHHHHHHHHHHHTHHHHHHHHH-TTS-S--HHHHHHHHHHHHHHHH-GGGSSHHHHHHHHHHHHHHHHHHHTT--S--

pLDDT: mean 88.8, std 4.74, range [70.38, 95.12]

Sequence (99 aa):
MLQDLLEKLEEISSRKDLLPKSTLAQAVGYALNEYNAICDIFKRGDTALDNNYIERIQRYISLSRRNSMFFGSHEGASRAAILYSIAISCRLNGINLFE